Protein AF-A0AB36YJE7-F1 (afdb_monomer_lite)

Radius of gyration: 13.7 Å; chains: 1; bounding box: 26×18×36 Å

Foldseek 3Di:
DPPDPPCPDDDQALDDPRHFDPPDPPPRRRRNYDDQDPVDPDPDD

pLDDT: mean 81.97, std 14.45, range [41.34, 93.12]

Secondary structure (DSSP, 8-state):
--SSTT----PPTTBTTBPPPTT--SSTTTTTPPPPPTT------

Structure (mmCIF, N/CA/C/O backbone):
data_AF-A0AB36YJE7-F1
#
_entry.id   AF-A0AB36YJE7-F1
#
loop_
_atom_site.group_PDB
_atom_site.id
_atom_site.type_symbol
_atom_site.label_atom_id
_atom_site.label_alt_id
_atom_site.label_comp_id
_atom_site.label_asym_id
_atom_site.label_entity_id
_atom_site.label_seq_id
_atom_site.pdbx_PDB_ins_code
_atom_site.Cartn_x
_atom_site.Cartn_y
_atom_site.Cartn_z
_atom_site.occupancy
_atom_site.B_iso_or_equiv
_atom_site.auth_seq_id
_atom_site.auth_com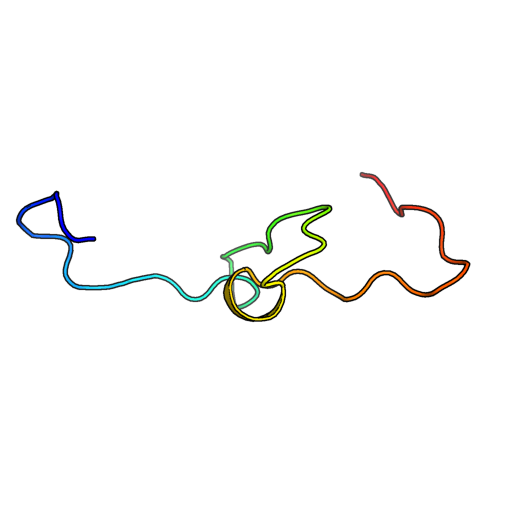p_id
_atom_site.auth_asym_id
_atom_site.auth_atom_id
_atom_site.pdbx_PDB_model_num
ATOM 1 N N . VAL A 1 1 ? -4.206 0.517 13.041 1.00 88.19 1 VAL A N 1
ATOM 2 C CA . VAL A 1 1 ? -2.958 1.191 13.496 1.00 88.19 1 VAL A CA 1
ATOM 3 C C . VAL A 1 1 ? -2.933 1.119 15.009 1.00 88.19 1 VAL A C 1
ATOM 5 O O . VAL A 1 1 ? -3.982 1.334 15.594 1.00 88.19 1 VAL A O 1
ATOM 8 N N . LYS A 1 2 ? -1.810 0.738 15.631 1.00 85.50 2 LYS A N 1
ATOM 9 C CA . LYS A 1 2 ? -1.790 0.449 17.075 1.00 85.50 2 LYS A CA 1
ATOM 10 C C . LYS A 1 2 ? -1.872 1.714 17.935 1.00 85.50 2 LYS A C 1
ATOM 12 O O . LYS A 1 2 ? -2.558 1.703 18.946 1.00 85.50 2 LYS A O 1
ATOM 17 N N . ASP A 1 3 ? -1.232 2.791 17.488 1.00 92.44 3 ASP A N 1
ATOM 18 C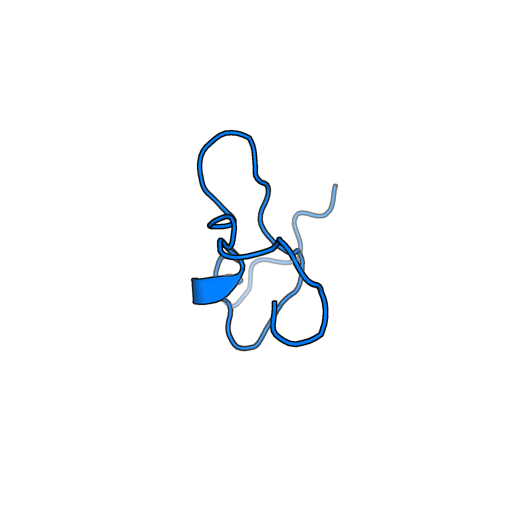 CA . ASP A 1 3 ? -0.998 3.975 18.326 1.00 92.44 3 ASP A CA 1
ATOM 19 C C . ASP A 1 3 ? -2.080 5.057 18.188 1.00 92.44 3 ASP A C 1
ATOM 21 O O . ASP A 1 3 ? -2.018 6.083 18.857 1.00 92.44 3 ASP A O 1
ATOM 25 N N . LEU A 1 4 ? -3.081 4.847 17.324 1.00 89.88 4 LEU A N 1
ATOM 26 C CA . LEU A 1 4 ? -4.139 5.824 17.065 1.00 89.88 4 LEU A CA 1
ATOM 27 C C . LEU A 1 4 ? -5.516 5.293 17.487 1.00 89.88 4 LEU A C 1
ATOM 29 O O . LEU A 1 4 ? -6.002 4.326 16.884 1.00 89.88 4 LEU A O 1
ATOM 33 N N . PRO A 1 5 ? -6.191 5.940 18.459 1.00 89.94 5 PRO A N 1
ATOM 34 C CA . PRO A 1 5 ? -7.565 5.602 18.797 1.00 89.94 5 PRO A CA 1
ATOM 35 C C . PRO A 1 5 ? -8.486 5.920 17.610 1.00 89.94 5 PRO A C 1
ATOM 37 O O . PRO A 1 5 ? -8.388 6.970 16.984 1.00 89.94 5 PRO A O 1
ATOM 40 N N . GLY A 1 6 ? -9.371 4.981 17.272 1.00 92.44 6 GLY A N 1
ATOM 41 C CA . GLY A 1 6 ? -10.329 5.118 16.166 1.00 92.44 6 GLY A CA 1
ATOM 42 C C . GLY A 1 6 ? -9.886 4.510 14.828 1.00 92.44 6 GLY A C 1
ATOM 43 O O . GLY A 1 6 ? -10.744 4.170 14.014 1.00 92.44 6 GLY A O 1
ATOM 44 N N . VAL A 1 7 ? -8.589 4.252 14.606 1.00 92.94 7 VAL A N 1
ATOM 45 C CA . VAL A 1 7 ? -8.092 3.674 13.338 1.00 92.94 7 VAL A CA 1
ATOM 46 C C . VAL A 1 7 ? -8.042 2.144 13.402 1.00 92.94 7 VAL A C 1
ATOM 48 O O . VAL A 1 7 ? -6.995 1.528 13.638 1.00 92.94 7 VAL A O 1
ATOM 51 N N . ARG A 1 8 ? -9.200 1.522 13.157 1.00 92.19 8 ARG A N 1
ATOM 52 C CA . ARG A 1 8 ? -9.383 0.057 13.222 1.00 92.19 8 ARG A CA 1
ATOM 53 C C . ARG A 1 8 ? -9.045 -0.678 11.923 1.00 92.19 8 ARG A C 1
ATOM 55 O O . ARG A 1 8 ? -8.738 -1.863 11.964 1.00 92.19 8 ARG A O 1
ATOM 62 N N . TYR A 1 9 ? -9.075 0.017 10.787 1.00 93.12 9 TYR A N 1
ATOM 63 C CA . TYR A 1 9 ? -8.935 -0.588 9.462 1.00 93.12 9 TYR A CA 1
ATOM 64 C C . TYR A 1 9 ? -7.672 -0.127 8.741 1.00 93.12 9 TYR A C 1
ATOM 66 O O . TYR A 1 9 ? -7.092 0.917 9.041 1.00 93.12 9 TYR A O 1
ATOM 74 N N . HIS A 1 10 ? -7.256 -0.933 7.770 1.00 91.12 10 HIS A N 1
ATOM 75 C CA . HIS A 1 10 ? -6.169 -0.623 6.857 1.00 91.12 10 HIS A CA 1
ATOM 76 C C . HIS A 1 10 ? -6.683 -0.712 5.423 1.00 91.12 10 HIS A C 1
ATOM 78 O O . HIS A 1 10 ? -7.451 -1.610 5.090 1.00 91.12 10 HIS A O 1
ATOM 84 N N . ILE A 1 11 ? -6.233 0.212 4.579 1.00 91.19 11 ILE A N 1
ATOM 85 C CA . ILE A 1 11 ? -6.549 0.212 3.152 1.00 91.19 11 ILE A CA 1
ATOM 86 C C . ILE A 1 11 ? -5.602 -0.759 2.443 1.00 91.19 11 ILE A C 1
ATOM 88 O O . ILE A 1 11 ? -4.384 -0.704 2.640 1.00 91.19 11 ILE A O 1
ATOM 92 N 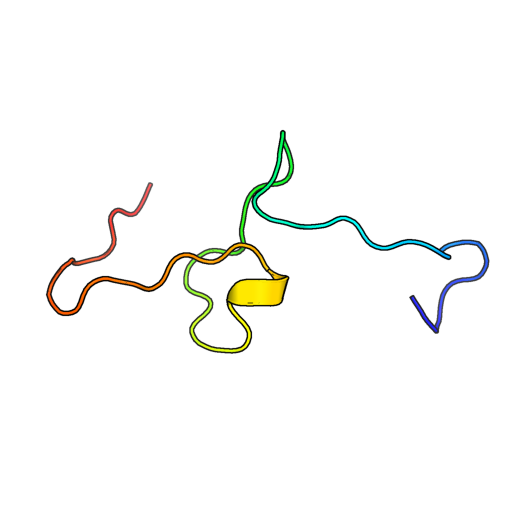N . VAL A 1 12 ? -6.160 -1.626 1.599 1.00 90.75 12 VAL A N 1
ATOM 93 C CA . VAL A 1 12 ? -5.378 -2.459 0.679 1.00 90.75 12 VAL A CA 1
ATOM 94 C C . VAL A 1 12 ? -4.839 -1.569 -0.441 1.00 90.75 12 VAL A C 1
ATOM 96 O O . VAL A 1 12 ? -5.579 -0.810 -1.060 1.00 90.75 12 VAL A O 1
ATOM 99 N N . ARG A 1 13 ? -3.526 -1.619 -0.674 1.00 91.00 13 ARG A N 1
ATOM 100 C CA . ARG A 1 13 ? -2.852 -0.825 -1.712 1.00 91.00 13 ARG A CA 1
ATOM 101 C C . ARG A 1 13 ? -2.709 -1.649 -2.991 1.00 91.00 13 ARG A C 1
ATOM 103 O O . ARG A 1 13 ? -2.473 -2.852 -2.928 1.00 91.00 13 ARG A O 1
ATOM 110 N N . GLY A 1 14 ? -2.777 -0.985 -4.140 1.00 87.62 14 GLY A N 1
ATOM 111 C CA . GLY A 1 14 ? -2.750 -1.605 -5.467 1.00 87.62 14 GLY A CA 1
ATOM 112 C C . GLY A 1 14 ? -4.128 -2.015 -6.000 1.00 87.62 14 GLY A C 1
ATOM 113 O O . GLY A 1 14 ? -4.188 -2.769 -6.967 1.00 87.62 14 GLY A O 1
ATOM 114 N N . THR A 1 15 ? -5.213 -1.543 -5.378 1.00 87.44 15 THR A N 1
ATOM 115 C CA . THR A 1 15 ? -6.607 -1.825 -5.760 1.00 87.44 15 THR A CA 1
ATOM 116 C C . THR A 1 15 ? -7.418 -0.532 -5.797 1.00 87.44 15 THR A C 1
ATOM 118 O O . THR A 1 15 ? -7.231 0.312 -4.919 1.00 87.44 15 THR A O 1
ATOM 121 N N . LEU A 1 16 ? -8.346 -0.407 -6.756 1.00 90.50 16 LEU A N 1
ATOM 122 C CA . LEU A 1 16 ? -9.120 0.822 -7.004 1.00 90.50 16 LEU A CA 1
ATOM 123 C C . LEU A 1 16 ? -8.180 2.040 -7.133 1.00 90.50 16 LEU A C 1
ATOM 125 O O . LEU A 1 16 ? -7.134 1.940 -7.774 1.00 90.50 16 LEU A O 1
ATOM 129 N N . ASP A 1 17 ? -8.514 3.153 -6.484 1.00 91.56 17 ASP A N 1
ATOM 130 C CA . ASP A 1 17 ? -7.760 4.410 -6.540 1.00 91.56 17 ASP A CA 1
ATOM 131 C C . ASP A 1 17 ? -6.521 4.426 -5.622 1.00 91.56 17 ASP A C 1
ATOM 133 O O . ASP A 1 17 ? -5.734 5.376 -5.611 1.00 91.56 17 ASP A O 1
ATOM 137 N N . ALA A 1 18 ? -6.305 3.373 -4.827 1.00 89.44 18 ALA A N 1
ATOM 138 C CA . ALA A 1 18 ? -5.193 3.307 -3.889 1.00 89.44 18 ALA A CA 1
ATOM 139 C C . ALA A 1 18 ? -3.919 2.786 -4.575 1.00 89.44 18 ALA A C 1
ATOM 141 O O . ALA A 1 18 ? -3.661 1.581 -4.597 1.00 89.44 18 ALA A O 1
ATOM 142 N N . ALA A 1 19 ? -3.083 3.692 -5.089 1.00 90.19 19 ALA A N 1
ATOM 143 C CA . ALA A 1 19 ? -1.842 3.348 -5.793 1.00 90.19 19 ALA A CA 1
ATOM 144 C C . ALA A 1 19 ? -0.858 2.491 -4.960 1.00 90.19 19 ALA A C 1
ATOM 146 O O . ALA A 1 19 ? -0.775 2.591 -3.733 1.00 90.19 19 ALA A O 1
ATOM 147 N N . GLY A 1 20 ? -0.072 1.643 -5.626 1.00 88.62 20 GLY A N 1
ATOM 148 C CA . GLY A 1 20 ? 1.000 0.877 -4.981 1.00 88.62 20 GLY A CA 1
ATOM 149 C C . GLY A 1 20 ? 2.159 1.760 -4.502 1.00 88.62 20 GLY A C 1
ATOM 150 O O . GLY A 1 20 ? 2.240 2.937 -4.839 1.00 88.62 20 GLY A O 1
ATOM 151 N N . VAL A 1 21 ? 3.066 1.195 -3.704 1.00 88.81 21 VAL A N 1
ATOM 152 C CA . VAL A 1 21 ? 4.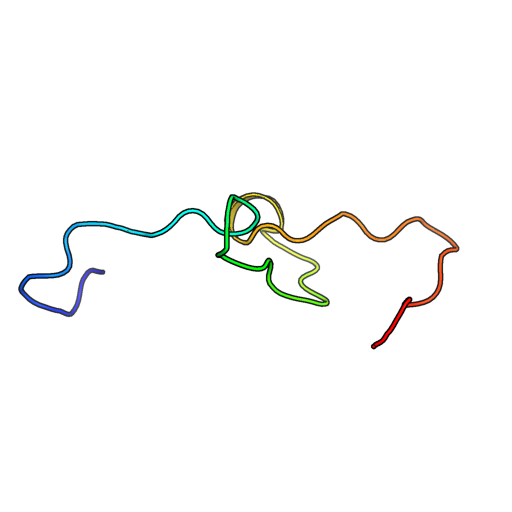324 1.870 -3.340 1.00 88.81 21 VAL A CA 1
ATOM 153 C C . VAL A 1 21 ? 5.384 1.563 -4.393 1.00 88.81 21 VAL A C 1
ATOM 155 O O . VAL A 1 21 ? 5.725 0.399 -4.616 1.00 88.81 21 VAL A O 1
ATOM 158 N N . GLU A 1 22 ? 5.927 2.601 -5.018 1.00 84.81 22 GLU A N 1
ATOM 159 C CA . GLU A 1 22 ? 6.981 2.463 -6.021 1.00 84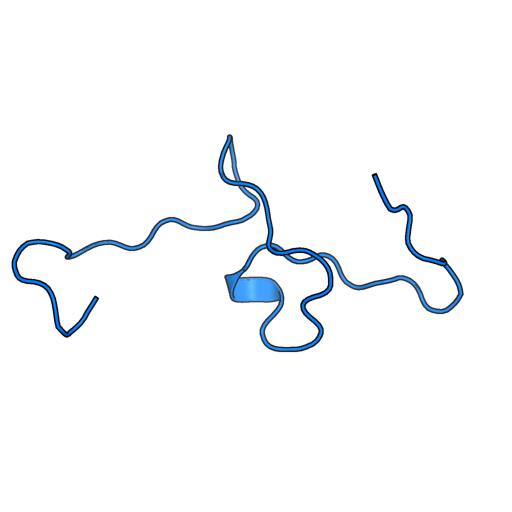.81 22 GLU A CA 1
ATOM 160 C C . GLU A 1 22 ? 8.296 1.967 -5.413 1.00 84.81 22 GLU A C 1
ATOM 162 O O . GLU A 1 22 ? 8.601 2.198 -4.242 1.00 84.81 22 GLU A O 1
ATOM 167 N N . ASN A 1 23 ? 9.083 1.243 -6.214 1.00 80.50 23 ASN A N 1
ATOM 168 C CA . ASN A 1 23 ? 10.433 0.773 -5.871 1.00 80.50 23 ASN A CA 1
ATOM 169 C C . ASN A 1 23 ? 10.552 -0.089 -4.599 1.00 80.50 23 ASN A C 1
ATOM 1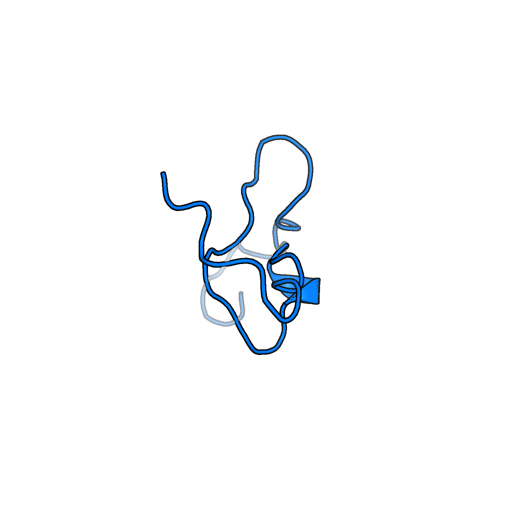71 O O . ASN A 1 23 ? 11.659 -0.375 -4.130 1.00 80.50 23 ASN A O 1
ATOM 175 N N . ARG A 1 24 ? 9.436 -0.585 -4.053 1.00 83.62 24 ARG A N 1
ATOM 176 C CA . ARG A 1 24 ? 9.450 -1.432 -2.861 1.00 83.62 24 ARG A CA 1
ATOM 177 C C . ARG A 1 24 ? 9.883 -2.860 -3.193 1.00 83.62 24 ARG A C 1
ATOM 179 O O . ARG A 1 24 ? 9.141 -3.643 -3.781 1.00 83.62 24 ARG A O 1
ATOM 186 N N . LYS A 1 25 ? 11.093 -3.216 -2.757 1.00 84.44 25 LYS A N 1
ATOM 187 C CA . LYS A 1 25 ? 11.724 -4.517 -3.047 1.00 84.44 25 LYS A CA 1
ATOM 188 C C . LYS A 1 25 ? 11.276 -5.647 -2.106 1.00 84.44 25 LYS A C 1
ATOM 190 O O . LYS A 1 25 ? 11.223 -6.801 -2.524 1.00 84.44 25 LYS A O 1
ATOM 195 N N . GLN A 1 26 ? 10.902 -5.326 -0.863 1.00 87.62 26 GLN A N 1
ATOM 196 C CA . GLN A 1 26 ? 10.489 -6.292 0.167 1.00 87.62 26 GLN A CA 1
ATOM 197 C C . GLN A 1 26 ? 9.048 -6.053 0.642 1.00 87.62 26 GLN A C 1
ATOM 199 O O . GLN A 1 26 ? 8.589 -4.913 0.732 1.00 87.62 26 GLN A O 1
ATOM 204 N N . GLY A 1 27 ? 8.320 -7.133 0.951 1.00 87.62 27 GLY A N 1
ATOM 205 C CA . GLY A 1 27 ? 6.919 -7.046 1.394 1.00 87.62 27 GLY A CA 1
ATOM 206 C C . GLY A 1 27 ? 5.969 -6.478 0.331 1.00 87.62 27 GLY A C 1
ATOM 207 O O . GLY A 1 27 ? 4.953 -5.874 0.662 1.00 87.62 27 GLY A O 1
ATOM 208 N N . ARG A 1 28 ? 6.312 -6.641 -0.952 1.00 90.00 28 ARG A N 1
ATOM 209 C CA . ARG A 1 28 ? 5.635 -6.018 -2.101 1.00 90.00 28 ARG A CA 1
ATOM 210 C C . ARG A 1 28 ? 4.137 -6.340 -2.219 1.00 90.00 28 ARG A C 1
ATOM 212 O O . ARG A 1 28 ? 3.370 -5.491 -2.658 1.00 90.00 28 ARG A O 1
ATOM 219 N N . SER A 1 29 ? 3.719 -7.521 -1.760 1.00 88.06 29 SER A N 1
ATOM 220 C CA . SER A 1 29 ? 2.321 -7.976 -1.785 1.00 88.06 29 SER A CA 1
ATOM 221 C C . SER A 1 29 ? 1.405 -7.142 -0.889 1.00 88.06 29 SER A C 1
ATOM 223 O O . SER A 1 29 ? 0.275 -6.866 -1.266 1.00 88.06 29 SER A O 1
ATOM 225 N N . LYS A 1 30 ? 1.900 -6.675 0.263 1.00 90.00 30 LYS A N 1
ATOM 226 C CA . LYS A 1 30 ? 1.128 -5.838 1.196 1.00 90.00 30 LYS A CA 1
ATOM 227 C C . LYS A 1 30 ? 0.915 -4.409 0.685 1.00 90.00 30 LYS A C 1
ATOM 229 O O . LYS A 1 30 ? -0.053 -3.758 1.060 1.00 90.00 30 LYS A O 1
ATOM 234 N N . TYR A 1 31 ? 1.833 -3.912 -0.141 1.00 92.25 31 TYR A N 1
ATOM 235 C CA . TYR A 1 31 ? 1.877 -2.509 -0.562 1.00 92.25 31 TYR A CA 1
ATOM 236 C C . TYR A 1 31 ? 1.577 -2.311 -2.052 1.00 92.25 31 TYR A C 1
ATOM 238 O O . TYR A 1 31 ? 1.834 -1.232 -2.582 1.00 92.25 31 TYR A O 1
ATOM 246 N N . GLY A 1 32 ? 1.063 -3.336 -2.736 1.00 88.31 32 GLY A N 1
ATOM 247 C CA . GLY A 1 32 ? 0.686 -3.243 -4.147 1.00 88.31 32 GLY A CA 1
ATOM 248 C C . GLY A 1 32 ? 1.861 -2.990 -5.098 1.00 88.31 32 GLY A C 1
ATOM 249 O O . GLY A 1 32 ? 1.661 -2.441 -6.177 1.00 88.31 32 GLY A O 1
ATOM 250 N N . ALA A 1 33 ? 3.088 -3.350 -4.710 1.00 90.62 33 ALA A N 1
ATOM 251 C CA . ALA A 1 33 ? 4.267 -3.140 -5.544 1.00 90.62 33 ALA A CA 1
ATOM 252 C C . ALA A 1 33 ? 4.465 -4.331 -6.497 1.00 90.62 33 ALA A C 1
ATOM 254 O O . ALA A 1 33 ? 4.589 -5.486 -6.074 1.00 90.62 33 ALA A O 1
ATOM 255 N N . LYS A 1 34 ? 4.494 -4.065 -7.808 1.00 85.00 34 LYS A N 1
ATOM 256 C CA . LYS A 1 34 ? 4.732 -5.108 -8.815 1.00 85.00 34 LYS A CA 1
ATOM 257 C C . LYS A 1 34 ? 6.190 -5.558 -8.776 1.00 85.00 34 LYS A C 1
ATOM 259 O O . LYS A 1 34 ? 7.093 -4.772 -8.498 1.00 85.00 34 LYS A O 1
ATOM 264 N N . ARG A 1 35 ? 6.431 -6.846 -9.053 1.00 83.50 35 ARG A N 1
ATOM 265 C CA . ARG A 1 35 ? 7.800 -7.365 -9.141 1.00 83.50 35 ARG A CA 1
ATOM 266 C C . ARG A 1 35 ? 8.481 -6.723 -10.358 1.00 83.50 35 ARG A C 1
ATOM 268 O O . ARG A 1 35 ? 7.966 -6.909 -11.461 1.00 83.50 35 ARG A O 1
ATOM 275 N N . PRO A 1 36 ? 9.614 -6.021 -10.188 1.00 77.88 36 PRO A N 1
ATOM 276 C CA . PRO A 1 36 ? 10.376 -5.537 -11.329 1.00 77.88 36 PRO A CA 1
ATOM 277 C C . PRO A 1 36 ? 10.848 -6.741 -12.152 1.00 77.88 36 PRO A C 1
ATOM 279 O O . PRO A 1 36 ? 11.297 -7.750 -11.598 1.00 77.88 36 PRO A O 1
ATOM 282 N N . LYS A 1 37 ? 10.682 -6.673 -13.474 1.00 78.00 37 LYS A N 1
ATOM 283 C CA . LYS A 1 37 ? 11.136 -7.728 -14.386 1.00 78.00 37 LYS A CA 1
ATOM 284 C C . LYS A 1 37 ? 12.667 -7.691 -14.420 1.00 78.00 37 LYS A C 1
ATOM 286 O O . LYS A 1 37 ? 13.237 -6.612 -14.548 1.00 78.00 37 LYS A O 1
ATOM 291 N N . ALA A 1 38 ? 13.336 -8.839 -14.293 1.00 65.62 38 ALA A N 1
ATOM 292 C CA . ALA A 1 38 ? 14.792 -8.908 -14.431 1.00 65.62 38 ALA A CA 1
ATOM 293 C C . ALA A 1 38 ? 15.168 -8.452 -15.855 1.00 65.62 38 ALA A C 1
ATOM 295 O O . ALA A 1 38 ? 14.821 -9.125 -16.821 1.00 65.62 38 ALA A O 1
ATOM 296 N N . GLY A 1 39 ? 15.761 -7.259 -15.974 1.00 64.31 39 GLY A N 1
ATOM 297 C CA . GLY A 1 39 ? 16.098 -6.595 -17.243 1.00 64.31 39 GLY A CA 1
ATOM 298 C C . GLY A 1 39 ? 15.160 -5.458 -17.679 1.00 64.31 39 GLY A C 1
ATOM 299 O O . GLY A 1 39 ? 15.497 -4.714 -18.591 1.00 64.31 39 GLY A O 1
ATOM 300 N N . GLY A 1 40 ? 14.010 -5.269 -17.027 1.00 52.50 40 GLY A N 1
ATOM 301 C CA . GLY A 1 40 ? 13.132 -4.125 -17.277 1.00 52.50 40 GLY A CA 1
ATOM 302 C C . GLY A 1 40 ? 13.527 -2.963 -16.382 1.00 52.50 40 GLY A C 1
ATOM 303 O O . GLY A 1 40 ? 13.078 -2.897 -15.237 1.00 52.50 40 GLY A O 1
ATOM 304 N N . ALA A 1 41 ? 14.390 -2.087 -16.896 1.00 48.81 41 ALA A N 1
ATOM 305 C CA . ALA A 1 41 ? 14.678 -0.797 -16.293 1.00 48.81 41 ALA A CA 1
ATOM 306 C C . ALA A 1 41 ? 13.376 -0.070 -15.925 1.00 48.81 41 ALA A C 1
ATOM 308 O O . ALA A 1 41 ? 12.355 -0.201 -16.601 1.00 48.81 41 ALA A O 1
ATOM 309 N N . ALA A 1 42 ? 13.446 0.657 -14.812 1.00 54.16 42 ALA A N 1
ATOM 310 C CA . ALA A 1 42 ? 12.395 1.491 -14.264 1.00 54.16 42 ALA A CA 1
ATOM 311 C C . ALA A 1 42 ? 11.643 2.252 -15.365 1.00 54.16 42 ALA A C 1
ATOM 313 O O . ALA A 1 42 ? 12.181 3.176 -15.969 1.00 54.16 42 ALA A O 1
ATOM 314 N N . ALA A 1 43 ? 10.381 1.890 -15.592 1.00 47.62 43 ALA A N 1
ATOM 315 C CA . ALA A 1 43 ? 9.434 2.799 -16.217 1.00 47.62 43 ALA A CA 1
ATOM 316 C C . ALA A 1 43 ? 9.065 3.828 -15.142 1.00 47.62 43 ALA A C 1
ATOM 318 O O . ALA A 1 43 ? 8.068 3.678 -14.439 1.00 47.62 43 ALA A O 1
ATOM 319 N N . ALA A 1 44 ? 9.972 4.781 -14.937 1.00 47.06 44 ALA A N 1
ATOM 320 C CA . ALA A 1 44 ? 9.749 5.949 -14.112 1.00 47.06 44 ALA A CA 1
ATOM 321 C C . ALA A 1 44 ? 8.841 6.907 -14.885 1.00 47.06 44 ALA A C 1
ATOM 323 O O . ALA A 1 44 ? 9.127 7.262 -16.034 1.00 47.06 44 ALA A O 1
ATOM 324 N N . LYS A 1 45 ? 7.757 7.303 -14.235 1.00 41.34 45 LYS A N 1
ATOM 325 C CA . LYS A 1 45 ? 7.119 8.591 -14.441 1.00 41.34 45 LYS A CA 1
ATOM 326 C C . LYS A 1 45 ? 7.078 9.278 -13.087 1.00 41.34 45 LYS A C 1
ATOM 328 O O . LYS A 1 45 ? 6.916 8.533 -12.098 1.00 41.34 45 LYS A O 1
#

Sequence (45 aa):
VKDLPGVRYHIVRGTLDAAGVENRKQGRSKYGAKRPKAGGAAAAK